Protein AF-A0A371P0A6-F1 (afdb_monomer_lite)

Sequence (62 aa):
MACTFLEIRISKGIELEFIAKRIGIAVDKLDGYEQNTKTMPCSIAVKLCKVYKIASFDQIKF

Radius of gyration: 10.31 Å; chains: 1; bounding box: 24×23×26 Å

InterPro domains:
  IPR001387 Cro/C1-type, helix-turn-helix domain [cd00093] (7-54)
  IPR010982 Lambda repressor-like, DNA-binding domain superfamily [G3DSA:1.10.260.40] (5-60)
  IPR010982 Lambda repressor-like, DNA-binding domain superfamily [SSF47413] (6-54)

Structure (mmCIF, N/CA/C/O backbone):
data_AF-A0A371P0A6-F1
#
_entry.id   AF-A0A371P0A6-F1
#
loop_
_atom_site.group_PDB
_atom_site.id
_atom_site.type_symbol
_atom_site.label_atom_id
_atom_site.label_alt_id
_atom_site.label_comp_id
_atom_site.label_asym_id
_atom_site.label_entity_id
_atom_site.label_seq_id
_atom_site.pdbx_PDB_ins_code
_atom_site.Cartn_x
_atom_site.Cartn_y
_atom_site.Cartn_z
_atom_site.occupancy
_atom_site.B_iso_or_equiv
_atom_site.auth_seq_id
_atom_site.auth_comp_id
_atom_site.auth_asym_id
_atom_site.auth_atom_id
_atom_site.pdbx_PDB_model_num
ATOM 1 N N . MET A 1 1 ? 13.252 -1.113 -12.745 1.00 57.69 1 MET A N 1
ATOM 2 C CA . MET A 1 1 ? 13.581 -1.023 -11.308 1.00 57.69 1 MET A CA 1
ATOM 3 C C . MET A 1 1 ? 12.263 -1.182 -10.570 1.00 57.69 1 MET A C 1
ATOM 5 O O . MET A 1 1 ? 11.375 -0.380 -10.822 1.00 57.69 1 MET A O 1
ATOM 9 N N . ALA A 1 2 ? 12.070 -2.281 -9.840 1.00 68.62 2 ALA A N 1
ATOM 10 C CA . ALA A 1 2 ? 10.826 -2.536 -9.109 1.00 68.62 2 ALA A CA 1
ATOM 11 C C . ALA A 1 2 ? 10.955 -1.961 -7.693 1.00 68.62 2 ALA A C 1
ATOM 13 O O . ALA A 1 2 ? 11.990 -2.181 -7.062 1.00 68.62 2 ALA A O 1
ATOM 14 N N . CYS A 1 3 ? 9.936 -1.243 -7.222 1.00 82.56 3 CYS A N 1
ATOM 15 C CA . CYS A 1 3 ? 9.916 -0.592 -5.910 1.00 82.56 3 CYS A CA 1
ATOM 16 C C . CYS A 1 3 ? 8.761 -1.139 -5.065 1.00 82.56 3 CYS A C 1
ATOM 18 O O . CYS A 1 3 ? 7.724 -1.543 -5.584 1.00 82.56 3 CYS A O 1
ATOM 20 N N . THR A 1 4 ? 8.915 -1.144 -3.752 1.00 87.88 4 THR A N 1
ATOM 21 C CA . THR A 1 4 ? 7.842 -1.460 -2.802 1.00 87.88 4 THR A CA 1
ATOM 22 C C . THR A 1 4 ? 6.939 -0.245 -2.572 1.00 87.88 4 THR A C 1
ATOM 24 O O . THR A 1 4 ? 7.319 0.901 -2.833 1.00 87.88 4 THR A O 1
ATOM 27 N N . PHE A 1 5 ? 5.733 -0.468 -2.039 1.00 87.50 5 PHE A N 1
ATOM 28 C CA . PHE A 1 5 ? 4.830 0.631 -1.677 1.00 87.50 5 PHE A CA 1
ATOM 29 C C . PHE A 1 5 ? 5.431 1.576 -0.626 1.00 87.50 5 PHE A C 1
ATOM 31 O O . PHE A 1 5 ? 5.230 2.786 -0.730 1.00 87.50 5 PHE A O 1
ATOM 38 N N . LEU A 1 6 ? 6.224 1.040 0.309 1.00 89.00 6 LEU A N 1
ATOM 39 C CA . LEU A 1 6 ? 6.968 1.814 1.304 1.00 89.00 6 LEU A CA 1
ATOM 40 C C . LEU A 1 6 ? 7.944 2.795 0.639 1.00 89.00 6 LEU A C 1
ATOM 42 O O . LEU A 1 6 ? 7.919 3.993 0.915 1.00 89.00 6 LEU A O 1
ATOM 46 N N . GLU A 1 7 ? 8.777 2.302 -0.279 1.00 89.06 7 GLU A N 1
ATOM 47 C CA . GLU A 1 7 ? 9.760 3.127 -0.991 1.00 89.06 7 GLU A CA 1
ATOM 48 C C . GLU A 1 7 ? 9.083 4.217 -1.825 1.00 89.06 7 GLU A C 1
ATOM 50 O O . GLU A 1 7 ? 9.529 5.364 -1.837 1.00 89.06 7 GLU A O 1
ATOM 55 N N . ILE A 1 8 ? 7.969 3.887 -2.483 1.00 88.75 8 ILE A N 1
ATOM 56 C CA . ILE A 1 8 ? 7.187 4.854 -3.260 1.00 88.75 8 ILE A CA 1
ATOM 57 C C . ILE A 1 8 ? 6.600 5.937 -2.352 1.00 88.75 8 ILE A C 1
ATOM 59 O O . ILE A 1 8 ? 6.623 7.118 -2.711 1.00 88.75 8 ILE A O 1
ATOM 63 N N . ARG A 1 9 ? 6.087 5.557 -1.179 1.00 90.31 9 ARG A N 1
ATOM 64 C CA . ARG A 1 9 ? 5.539 6.499 -0.202 1.00 90.31 9 ARG A CA 1
ATOM 65 C C . ARG A 1 9 ? 6.607 7.453 0.317 1.00 90.31 9 ARG A C 1
ATOM 67 O O . ARG A 1 9 ? 6.385 8.664 0.291 1.00 90.31 9 ARG A O 1
ATOM 74 N N . ILE A 1 10 ? 7.758 6.917 0.727 1.00 89.50 10 ILE A N 1
ATOM 75 C CA . ILE A 1 10 ? 8.907 7.698 1.208 1.00 89.50 10 ILE A CA 1
ATOM 76 C C . ILE A 1 10 ? 9.407 8.633 0.102 1.00 89.50 10 ILE A C 1
ATOM 78 O O . ILE A 1 10 ? 9.570 9.826 0.338 1.00 89.50 10 ILE A O 1
ATOM 82 N N . SER A 1 11 ? 9.564 8.128 -1.126 1.00 88.94 11 SER A N 1
ATOM 83 C CA . SER A 1 11 ? 10.017 8.921 -2.276 1.00 88.94 11 SER A CA 1
ATOM 84 C C . SER A 1 11 ? 9.066 10.071 -2.622 1.00 88.94 11 SER A C 1
ATOM 86 O O . SER A 1 11 ? 9.517 11.124 -3.068 1.00 88.94 11 SER A O 1
ATOM 88 N N . LYS A 1 12 ? 7.757 9.892 -2.410 1.00 87.50 12 LYS A N 1
ATOM 89 C CA . LYS A 1 12 ? 6.747 10.935 -2.635 1.00 87.50 12 LYS A CA 1
ATOM 90 C C . LYS A 1 12 ? 6.509 11.832 -1.414 1.00 87.50 12 LYS A C 1
ATOM 92 O O . LYS A 1 12 ? 5.753 12.790 -1.541 1.00 87.50 12 LYS A O 1
ATOM 97 N N . GLY A 1 13 ? 7.099 11.522 -0.257 1.00 90.12 13 GLY A N 1
ATOM 98 C CA . GLY A 1 13 ? 6.884 12.260 0.990 1.00 90.12 13 GLY A CA 1
ATOM 99 C C . GLY A 1 13 ? 5.429 12.243 1.472 1.00 90.12 13 GLY A C 1
ATOM 100 O O . GLY A 1 13 ? 4.962 13.230 2.030 1.00 90.12 13 GLY A O 1
ATOM 101 N N . ILE A 1 14 ? 4.685 11.162 1.208 1.00 90.06 14 ILE A N 1
ATOM 102 C CA . ILE A 1 14 ? 3.269 11.067 1.591 1.00 90.06 14 ILE A CA 1
ATOM 103 C C . ILE A 1 14 ? 3.151 10.402 2.964 1.00 90.06 14 ILE A C 1
ATOM 105 O O . ILE A 1 14 ? 3.754 9.359 3.227 1.00 90.06 14 ILE A O 1
ATOM 109 N N . GLU A 1 15 ? 2.328 10.974 3.835 1.00 91.88 15 GLU A N 1
ATOM 110 C CA . GLU A 1 15 ? 2.048 10.389 5.143 1.00 91.88 15 GLU A CA 1
ATOM 111 C C . GLU A 1 15 ? 1.206 9.115 5.033 1.00 91.88 15 GLU A C 1
ATOM 113 O O . GLU A 1 15 ? 0.246 9.032 4.261 1.00 91.88 15 GLU A O 1
ATOM 118 N N . LEU A 1 16 ? 1.548 8.117 5.848 1.00 91.25 16 LEU A N 1
ATOM 119 C CA . LEU A 1 16 ? 0.847 6.835 5.889 1.00 91.25 16 LEU A CA 1
ATOM 120 C C . LEU A 1 16 ? -0.643 7.023 6.231 1.00 91.25 16 LEU A C 1
ATOM 122 O O . LEU A 1 16 ? -1.509 6.415 5.599 1.00 91.25 16 LEU A O 1
ATOM 126 N N . GLU A 1 17 ? -0.948 7.927 7.166 1.00 92.56 17 GLU A N 1
ATOM 127 C CA . GLU A 1 17 ? -2.314 8.254 7.593 1.00 92.56 17 GLU A CA 1
ATOM 128 C C . GLU A 1 17 ? -3.179 8.784 6.450 1.00 92.56 17 GLU A C 1
ATOM 130 O O . GLU A 1 17 ? -4.333 8.376 6.279 1.00 92.56 17 GLU A O 1
ATOM 135 N N . PHE A 1 18 ? -2.608 9.654 5.615 1.00 92.12 18 PHE A N 1
ATOM 136 C CA . PHE A 1 18 ? -3.298 10.200 4.453 1.00 92.12 18 PHE A CA 1
ATOM 137 C C . PHE A 1 18 ? -3.723 9.086 3.491 1.00 92.12 18 PHE A C 1
ATOM 139 O O . PHE A 1 18 ? -4.848 9.075 2.980 1.00 92.12 18 PHE A O 1
ATOM 146 N N . ILE A 1 19 ? -2.842 8.114 3.269 1.00 92.12 19 ILE A N 1
ATOM 147 C CA . ILE A 1 19 ? -3.092 7.002 2.353 1.00 92.12 19 ILE A CA 1
ATOM 148 C C . ILE A 1 19 ? -4.102 6.035 2.943 1.00 92.12 19 ILE A C 1
ATOM 150 O O . ILE A 1 19 ? -5.067 5.696 2.258 1.00 92.12 19 ILE A O 1
ATOM 154 N N . ALA A 1 20 ? -3.929 5.658 4.209 1.00 93.19 20 ALA A N 1
ATOM 155 C CA . ALA A 1 20 ? -4.853 4.807 4.948 1.00 93.19 20 ALA A CA 1
ATOM 156 C C . ALA A 1 20 ? -6.283 5.373 4.896 1.00 93.19 20 ALA A C 1
ATOM 158 O O . ALA A 1 20 ? -7.223 4.664 4.521 1.00 93.19 20 ALA A O 1
ATOM 159 N N . LYS A 1 21 ? -6.434 6.687 5.116 1.00 92.81 21 LYS A N 1
ATOM 160 C CA . LYS A 1 21 ? -7.710 7.404 4.987 1.00 92.81 21 LYS A CA 1
ATOM 161 C C . LYS A 1 21 ? -8.259 7.386 3.558 1.00 92.81 21 LYS A C 1
ATOM 163 O O . LYS A 1 21 ? -9.456 7.184 3.369 1.00 92.81 21 LYS A O 1
ATOM 168 N N . ARG A 1 22 ? -7.411 7.563 2.537 1.00 91.31 22 ARG A N 1
ATOM 169 C CA . ARG A 1 22 ? -7.822 7.551 1.117 1.00 91.31 22 ARG A CA 1
ATOM 170 C C . ARG A 1 22 ? -8.292 6.181 0.636 1.00 91.31 22 ARG A C 1
ATOM 172 O O . ARG A 1 22 ? -9.198 6.119 -0.192 1.00 91.31 22 ARG A O 1
ATOM 179 N N . ILE A 1 23 ? -7.688 5.099 1.122 1.00 90.19 23 ILE A N 1
ATOM 180 C CA . ILE A 1 23 ? -8.052 3.728 0.72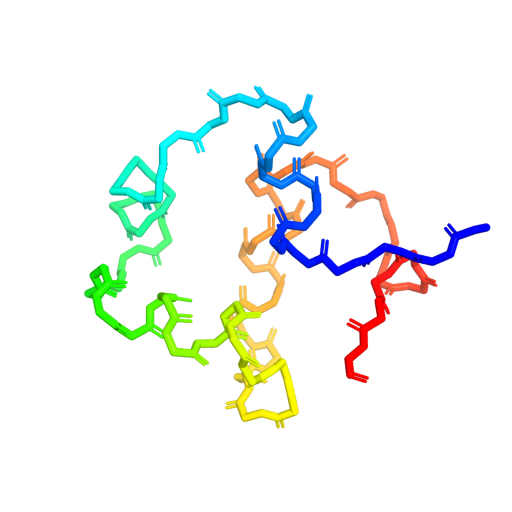7 1.00 90.19 23 ILE A CA 1
ATOM 181 C C . ILE A 1 23 ? -9.094 3.087 1.657 1.00 90.19 23 ILE A C 1
ATOM 183 O O . ILE A 1 23 ? -9.678 2.055 1.293 1.00 90.19 23 ILE A O 1
ATOM 187 N N . GLY A 1 24 ? -9.347 3.716 2.810 1.00 91.56 24 GLY A N 1
ATOM 188 C CA . GLY A 1 24 ? -10.348 3.325 3.799 1.00 91.56 24 GLY A CA 1
ATOM 189 C C . GLY A 1 24 ? -9.914 2.152 4.675 1.00 91.56 24 GLY A C 1
ATOM 190 O O . GLY A 1 24 ? -10.709 1.238 4.884 1.00 91.56 24 GLY A O 1
ATOM 191 N N . ILE A 1 25 ? -8.661 2.133 5.139 1.00 92.31 25 ILE A N 1
ATOM 192 C CA . ILE A 1 25 ? -8.161 1.112 6.075 1.00 92.31 25 ILE A CA 1
ATOM 193 C C . 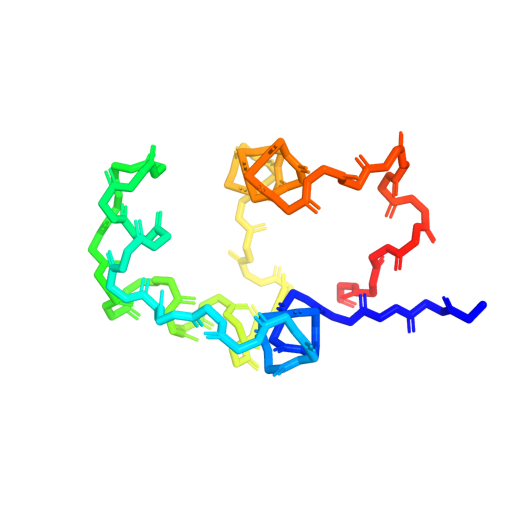ILE A 1 25 ? -7.497 1.751 7.294 1.00 92.31 25 ILE A C 1
ATOM 195 O O . ILE A 1 25 ? -7.133 2.922 7.265 1.00 92.31 25 ILE A O 1
ATOM 199 N N . ALA A 1 26 ? -7.332 0.967 8.360 1.00 93.25 26 ALA A N 1
ATOM 200 C CA . ALA A 1 26 ? -6.580 1.388 9.537 1.00 93.25 26 ALA A CA 1
ATOM 201 C C . ALA A 1 26 ? -5.097 1.603 9.197 1.00 93.25 26 ALA A C 1
ATOM 203 O O . ALA A 1 26 ? -4.518 0.826 8.435 1.00 93.25 26 ALA A O 1
ATOM 204 N N . VAL A 1 27 ? -4.494 2.630 9.796 1.00 92.19 27 VAL A N 1
ATOM 205 C CA . VAL A 1 27 ? -3.084 2.998 9.593 1.00 92.19 27 VAL A CA 1
ATOM 206 C C . VAL A 1 27 ? -2.165 1.831 9.954 1.00 92.19 27 VAL A C 1
ATOM 208 O O . VAL A 1 27 ? -1.339 1.448 9.135 1.00 92.19 27 VAL A O 1
ATOM 211 N N . ASP A 1 28 ? -2.413 1.173 11.087 1.00 91.31 28 ASP A N 1
ATOM 212 C CA . ASP A 1 28 ? -1.634 0.014 11.554 1.00 91.31 28 ASP A CA 1
ATOM 213 C C . ASP A 1 28 ? -1.673 -1.161 10.567 1.00 91.31 28 ASP A C 1
ATOM 215 O O . ASP A 1 28 ? -0.692 -1.879 10.380 1.00 91.31 28 ASP A O 1
ATOM 219 N N . LYS A 1 29 ? -2.812 -1.355 9.884 1.00 90.50 29 LYS A N 1
ATOM 220 C CA . LYS A 1 29 ? -2.928 -2.377 8.833 1.00 90.50 29 LYS A CA 1
ATOM 221 C C . LYS A 1 29 ? -2.108 -2.003 7.607 1.00 90.50 29 LYS A C 1
ATOM 223 O O . LYS A 1 29 ? -1.490 -2.881 7.014 1.00 90.50 29 LYS A O 1
ATOM 228 N N . LEU A 1 30 ? -2.129 -0.729 7.211 1.00 90.44 30 LEU A N 1
ATOM 229 C CA . LEU A 1 30 ? -1.331 -0.259 6.083 1.00 90.44 30 LEU A CA 1
ATOM 230 C C . LEU A 1 30 ? 0.168 -0.374 6.380 1.00 90.44 30 LEU A C 1
ATOM 232 O O . LEU A 1 30 ? 0.902 -0.849 5.519 1.00 90.44 30 LEU A O 1
ATOM 236 N N . ASP A 1 31 ? 0.590 -0.008 7.592 1.00 90.75 31 ASP A N 1
ATOM 237 C CA . ASP A 1 31 ? 1.974 -0.160 8.052 1.00 90.75 31 ASP A CA 1
ATOM 238 C C . ASP A 1 31 ? 2.417 -1.626 7.993 1.00 90.75 31 ASP A C 1
ATOM 240 O O . ASP A 1 31 ? 3.416 -1.954 7.354 1.00 90.75 31 ASP A O 1
ATOM 244 N N . GLY A 1 32 ? 1.601 -2.538 8.535 1.00 90.38 32 GLY A N 1
ATOM 245 C CA . GLY A 1 32 ? 1.872 -3.975 8.473 1.00 90.38 32 GLY A CA 1
ATOM 246 C C . GLY A 1 32 ? 2.028 -4.499 7.041 1.00 90.38 32 GLY A C 1
ATOM 247 O O . GLY A 1 32 ? 2.884 -5.346 6.782 1.00 90.38 32 GLY A O 1
ATOM 248 N N . TYR A 1 33 ? 1.256 -3.970 6.087 1.00 89.25 33 TYR A N 1
ATOM 249 C CA . TYR A 1 33 ? 1.405 -4.331 4.677 1.00 89.25 33 TYR A CA 1
ATOM 250 C C . TYR A 1 33 ? 2.648 -3.720 4.018 1.00 89.25 33 TYR A C 1
ATOM 252 O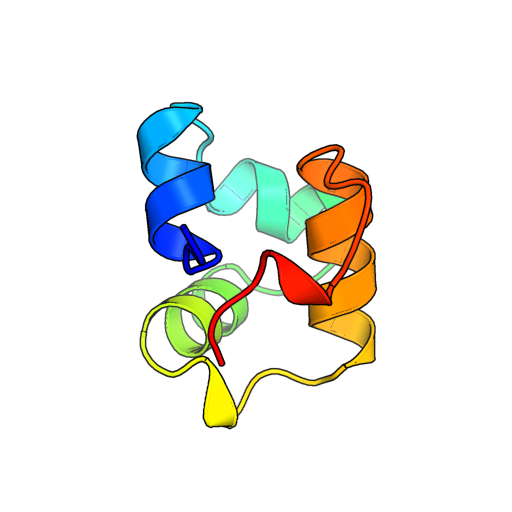 O . TYR A 1 33 ? 3.232 -4.353 3.140 1.00 89.25 33 TYR A O 1
ATOM 260 N N . GLU A 1 34 ? 3.058 -2.511 4.404 1.00 86.00 34 GLU A N 1
ATOM 261 C CA . GLU A 1 34 ? 4.303 -1.907 3.918 1.00 86.00 34 GLU A CA 1
ATOM 262 C C . GLU A 1 34 ? 5.539 -2.652 4.442 1.00 86.00 34 GLU A C 1
ATOM 264 O O . GLU A 1 34 ? 6.478 -2.862 3.675 1.00 86.00 34 GLU A O 1
ATOM 269 N N . GLN A 1 35 ? 5.504 -3.125 5.691 1.00 84.38 35 GLN A N 1
ATOM 270 C CA . GLN A 1 35 ? 6.553 -3.960 6.291 1.00 84.38 35 GLN A CA 1
ATOM 271 C C . GLN A 1 35 ? 6.567 -5.391 5.730 1.00 84.38 35 GLN A C 1
ATOM 273 O O . GLN A 1 35 ? 7.628 -5.999 5.594 1.00 84.38 35 GLN A O 1
ATOM 278 N N . ASN A 1 36 ? 5.394 -5.951 5.407 1.00 81.69 36 ASN A N 1
ATOM 279 C CA . ASN A 1 36 ? 5.261 -7.318 4.905 1.00 81.69 36 ASN A CA 1
ATOM 280 C C . ASN A 1 36 ? 4.316 -7.401 3.700 1.00 81.69 36 ASN A C 1
ATOM 282 O O . ASN A 1 36 ? 3.157 -7.828 3.788 1.00 81.69 36 ASN A O 1
ATOM 286 N N . THR A 1 37 ? 4.854 -7.028 2.542 1.00 75.00 37 THR A N 1
ATOM 287 C CA . THR A 1 37 ? 4.112 -6.846 1.287 1.00 75.00 37 THR A CA 1
ATOM 288 C C . THR A 1 37 ? 3.475 -8.139 0.765 1.00 75.00 37 THR A C 1
ATOM 290 O O . THR A 1 37 ? 2.429 -8.087 0.121 1.00 75.00 37 THR A O 1
ATOM 293 N N . LYS A 1 38 ? 3.998 -9.311 1.155 1.00 76.25 38 LYS A N 1
ATOM 294 C CA . LYS A 1 38 ? 3.428 -10.636 0.841 1.00 76.25 38 LYS A CA 1
ATOM 295 C C . LYS A 1 38 ? 2.055 -10.886 1.459 1.00 76.25 38 LYS A C 1
ATOM 297 O O . LYS A 1 38 ? 1.293 -11.706 0.957 1.00 76.25 38 LYS A O 1
ATOM 302 N N . THR A 1 39 ? 1.745 -10.207 2.561 1.00 80.50 39 THR A N 1
ATOM 303 C CA . THR A 1 39 ? 0.450 -10.327 3.251 1.00 80.50 39 THR A CA 1
ATOM 304 C C . THR A 1 39 ? -0.584 -9.326 2.741 1.00 80.50 39 THR A C 1
ATOM 306 O O . THR A 1 39 ? -1.741 -9.356 3.168 1.00 80.50 39 THR A O 1
ATOM 309 N N . MET A 1 40 ? -0.185 -8.440 1.822 1.00 86.12 40 MET A N 1
ATOM 310 C CA . MET A 1 40 ? -1.041 -7.389 1.298 1.00 86.12 40 MET A CA 1
ATOM 311 C C . MET A 1 40 ? -2.089 -7.975 0.341 1.00 86.12 40 MET A C 1
ATOM 313 O O . MET A 1 40 ? -1.740 -8.571 -0.680 1.00 86.12 40 MET A O 1
ATOM 317 N N . PRO A 1 41 ? -3.391 -7.764 0.598 1.00 88.56 41 PRO A N 1
ATOM 318 C CA . PRO A 1 41 ? -4.426 -8.170 -0.340 1.00 88.56 41 PRO A CA 1
ATOM 319 C C . PRO A 1 41 ? -4.285 -7.424 -1.671 1.00 88.56 41 PRO A C 1
ATOM 321 O O . PRO A 1 41 ? -4.081 -6.207 -1.690 1.00 88.56 41 PRO A O 1
ATOM 324 N N . CYS A 1 42 ? -4.509 -8.116 -2.792 1.00 85.38 42 CYS A N 1
ATOM 325 C CA . CYS A 1 42 ? -4.476 -7.504 -4.127 1.00 85.38 42 CYS A CA 1
ATOM 326 C C . CYS A 1 42 ? -5.408 -6.283 -4.239 1.00 85.38 42 CYS A C 1
ATOM 328 O O . CYS A 1 42 ? -5.068 -5.292 -4.878 1.00 85.38 42 CYS A O 1
ATOM 330 N N . SER A 1 43 ? -6.562 -6.301 -3.565 1.00 89.06 43 SER A N 1
ATOM 331 C CA . SER A 1 43 ? -7.495 -5.168 -3.529 1.00 89.06 43 SER A CA 1
ATOM 332 C C . SER A 1 43 ? -6.890 -3.906 -2.898 1.00 89.06 43 SER A C 1
ATOM 334 O O . SER A 1 43 ? -7.158 -2.798 -3.367 1.00 89.06 43 SER A O 1
ATOM 336 N N . ILE A 1 44 ? -6.053 -4.061 -1.869 1.00 89.56 44 ILE A N 1
ATOM 337 C CA . ILE A 1 44 ? -5.322 -2.961 -1.232 1.00 89.56 44 ILE A CA 1
ATOM 338 C C . ILE A 1 44 ? -4.219 -2.468 -2.156 1.00 89.56 44 ILE A C 1
ATOM 340 O O . ILE A 1 44 ? -4.147 -1.268 -2.413 1.00 89.56 44 ILE A O 1
ATOM 344 N N . ALA A 1 45 ? -3.447 -3.382 -2.741 1.00 88.00 45 ALA A N 1
ATOM 345 C CA . ALA A 1 45 ? -2.415 -3.031 -3.705 1.00 88.00 45 ALA A CA 1
ATOM 346 C C . ALA A 1 45 ? -2.986 -2.223 -4.890 1.00 88.00 45 ALA A C 1
ATOM 348 O O . ALA A 1 45 ? -2.403 -1.219 -5.289 1.00 88.00 45 ALA A O 1
ATOM 349 N N . VAL A 1 46 ? -4.181 -2.568 -5.398 1.00 88.25 46 VAL A N 1
ATOM 350 C CA . VAL A 1 46 ? -4.817 -1.838 -6.516 1.00 88.25 46 VAL A CA 1
ATOM 351 C C . VAL A 1 46 ? -5.186 -0.421 -6.089 1.00 88.25 46 VAL A C 1
ATOM 353 O O . VAL A 1 46 ? -4.976 0.538 -6.837 1.00 88.25 46 VAL A O 1
ATOM 356 N N . LYS A 1 47 ? -5.738 -0.267 -4.882 1.00 90.12 47 LYS A N 1
ATOM 357 C CA . LYS A 1 47 ? -6.064 1.051 -4.328 1.00 90.12 47 LYS A CA 1
ATOM 358 C C . LYS A 1 47 ? -4.803 1.892 -4.125 1.00 90.12 47 LYS A C 1
ATOM 360 O O . LYS A 1 47 ? -4.815 3.069 -4.478 1.00 90.12 47 LYS A O 1
ATOM 365 N N . LEU A 1 48 ? -3.723 1.297 -3.624 1.00 88.94 48 LEU A N 1
ATOM 366 C CA . LEU A 1 48 ? -2.434 1.966 -3.463 1.00 88.94 48 LEU A CA 1
ATOM 367 C C 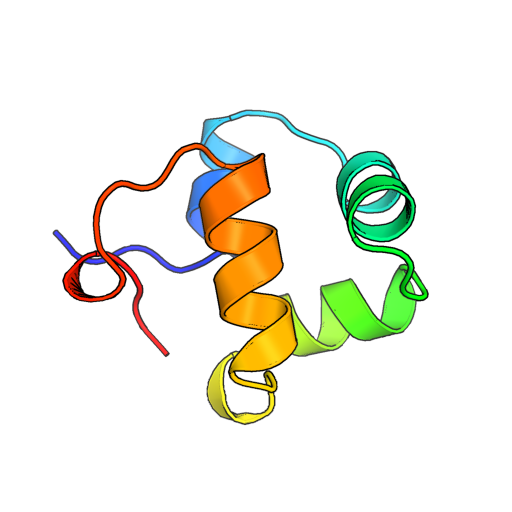. LEU A 1 48 ? -1.867 2.419 -4.810 1.00 88.94 48 LEU A C 1
ATOM 369 O O . LEU A 1 48 ? -1.542 3.594 -4.954 1.00 88.94 48 LEU A O 1
ATOM 373 N N . CYS A 1 49 ? -1.856 1.558 -5.830 1.00 89.00 49 CYS A N 1
ATOM 374 C CA . CYS A 1 49 ? -1.438 1.937 -7.184 1.00 89.00 49 CYS A CA 1
ATOM 375 C C . CYS A 1 49 ? -2.229 3.143 -7.717 1.00 89.00 49 CYS A C 1
ATOM 377 O O . CYS A 1 49 ? -1.638 4.064 -8.281 1.00 89.00 49 CYS A O 1
ATOM 379 N N . LYS A 1 50 ? -3.547 3.202 -7.470 1.00 88.50 50 LYS A N 1
ATOM 380 C CA . LYS A 1 50 ? -4.379 4.363 -7.836 1.00 88.50 50 LYS A CA 1
ATOM 381 C C . LYS A 1 50 ? -3.990 5.634 -7.078 1.00 88.50 50 LYS A C 1
ATOM 383 O O . LYS A 1 50 ? -3.904 6.695 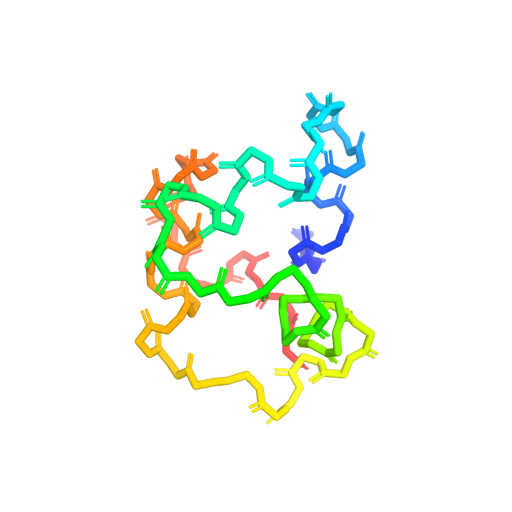-7.692 1.00 88.50 50 LYS A O 1
ATOM 388 N N . VAL A 1 51 ? -3.746 5.545 -5.769 1.00 89.31 51 VAL A N 1
ATOM 389 C CA . VAL A 1 51 ? -3.330 6.697 -4.945 1.00 89.31 51 VAL A CA 1
ATOM 390 C C . VAL A 1 51 ? -1.958 7.211 -5.379 1.00 89.31 51 VAL A C 1
ATOM 392 O O . VAL A 1 51 ? -1.776 8.415 -5.559 1.00 89.31 51 VAL A O 1
ATOM 395 N N . TYR A 1 52 ? -1.014 6.304 -5.614 1.00 87.25 52 TYR A N 1
ATOM 396 C CA . TYR A 1 52 ? 0.353 6.627 -6.013 1.00 87.25 52 TYR A CA 1
ATOM 397 C C . TYR A 1 52 ? 0.504 6.990 -7.497 1.00 87.25 52 TYR A C 1
ATOM 399 O O . TYR A 1 52 ? 1.579 7.455 -7.890 1.00 87.25 52 TYR A O 1
ATOM 407 N N . LYS A 1 53 ? -0.562 6.834 -8.298 1.00 86.00 53 LYS A N 1
ATOM 408 C CA . LYS A 1 53 ? -0.581 6.999 -9.763 1.00 86.00 53 LYS A CA 1
ATOM 409 C C . LYS A 1 53 ? 0.446 6.104 -10.468 1.00 86.00 53 LYS A C 1
ATOM 411 O O . LYS A 1 53 ? 1.189 6.558 -11.334 1.00 86.00 53 LYS A O 1
ATOM 416 N N . ILE A 1 54 ? 0.500 4.838 -10.067 1.00 84.81 54 ILE A N 1
ATOM 417 C CA . ILE A 1 54 ? 1.390 3.831 -10.651 1.00 84.81 54 ILE A CA 1
ATOM 418 C C . ILE A 1 54 ? 0.669 3.178 -11.824 1.00 84.81 54 ILE A C 1
ATOM 420 O O . ILE A 1 54 ? -0.454 2.698 -11.675 1.00 84.81 54 ILE A O 1
ATOM 424 N N . ALA A 1 55 ? 1.316 3.194 -12.990 1.00 75.94 55 ALA A N 1
ATOM 425 C CA . ALA A 1 55 ? 0.712 2.757 -14.244 1.00 75.94 55 ALA A CA 1
ATOM 426 C C . ALA A 1 55 ? 0.613 1.230 -14.370 1.00 75.94 55 ALA A C 1
ATOM 428 O O . ALA A 1 55 ? -0.339 0.746 -14.975 1.00 75.94 55 ALA A O 1
ATOM 429 N N . SER A 1 56 ? 1.558 0.475 -13.792 1.00 74.94 56 SER A N 1
ATOM 430 C CA . SER A 1 56 ? 1.501 -0.990 -13.798 1.00 74.94 56 SER A CA 1
ATOM 431 C C . SER A 1 56 ? 1.949 -1.618 -12.485 1.00 74.94 56 SER A C 1
ATOM 433 O O . SER A 1 56 ? 2.905 -1.167 -11.854 1.00 74.94 56 SER A O 1
ATOM 435 N N . PHE A 1 57 ? 1.284 -2.714 -12.125 1.00 74.31 57 PHE A N 1
ATOM 436 C CA . PHE A 1 57 ? 1.640 -3.571 -10.996 1.00 74.31 57 PHE A CA 1
ATOM 437 C C . PHE A 1 57 ? 3.018 -4.215 -11.137 1.00 74.31 57 PHE A C 1
ATOM 439 O O . PHE A 1 57 ? 3.650 -4.477 -10.123 1.00 74.31 57 PHE A O 1
ATOM 446 N N . ASP A 1 58 ? 3.516 -4.400 -12.362 1.00 74.88 58 ASP A N 1
ATOM 447 C CA . ASP A 1 58 ? 4.860 -4.938 -12.624 1.00 74.88 58 ASP A CA 1
ATOM 448 C C . ASP A 1 58 ? 5.987 -4.051 -12.071 1.00 74.88 58 ASP A C 1
ATOM 450 O O . ASP A 1 58 ? 7.137 -4.475 -11.966 1.00 74.88 58 ASP A O 1
ATOM 454 N N . GLN A 1 59 ? 5.671 -2.801 -11.717 1.00 73.69 59 GLN A N 1
ATOM 455 C CA . GLN A 1 59 ? 6.607 -1.882 -11.072 1.00 73.69 59 GLN A CA 1
ATOM 456 C C . GLN A 1 59 ? 6.668 -2.079 -9.548 1.00 73.69 59 GLN A C 1
ATOM 458 O O . GLN A 1 59 ? 7.563 -1.519 -8.913 1.00 73.69 59 GLN A O 1
ATOM 463 N N . ILE A 1 60 ? 5.749 -2.867 -8.971 1.00 80.75 60 ILE A N 1
ATOM 464 C CA . ILE A 1 60 ? 5.668 -3.152 -7.538 1.00 80.75 60 ILE A CA 1
ATOM 465 C C . ILE A 1 60 ? 6.360 -4.472 -7.206 1.00 80.75 60 ILE A C 1
ATOM 467 O O . ILE A 1 60 ? 6.046 -5.518 -7.773 1.00 80.75 60 ILE A O 1
ATOM 471 N N . LYS A 1 61 ? 7.256 -4.438 -6.220 1.00 78.12 61 LYS A N 1
ATOM 472 C CA . LYS A 1 61 ? 7.843 -5.642 -5.622 1.00 78.12 61 LYS A CA 1
ATOM 473 C C . LYS A 1 61 ? 7.008 -6.086 -4.409 1.00 78.12 61 LYS A C 1
ATOM 475 O O . LYS A 1 61 ? 6.812 -5.281 -3.499 1.00 78.12 61 LYS A O 1
ATOM 480 N N . PHE A 1 62 ? 6.527 -7.335 -4.420 1.00 73.00 62 PHE A N 1
ATOM 481 C CA . PHE A 1 62 ? 5.771 -7.984 -3.331 1.00 73.00 62 PHE A CA 1
ATOM 482 C C . PHE A 1 62 ? 6.634 -8.954 -2.515 1.00 73.00 62 PHE A C 1
ATOM 484 O O . PHE A 1 62 ? 7.586 -9.535 -3.087 1.00 73.00 62 PHE A O 1
#

Secondary structure (DSSP, 8-state):
--B-HHHHHHHHT--HHHHHHHHT--HHHHHHHHH-GGG--HHHHHHHHHHHT-S-GGGB--

pLDDT: mean 86.05, std 7.05, range [57.69, 93.25]

Organism: NCBI:txid2292705

Foldseek 3Di:
DAEALLRLCVVVVHDLVVLCVQLVHDSVVSVVCSVPVVPDDPSSVVSSCVVSVPPDP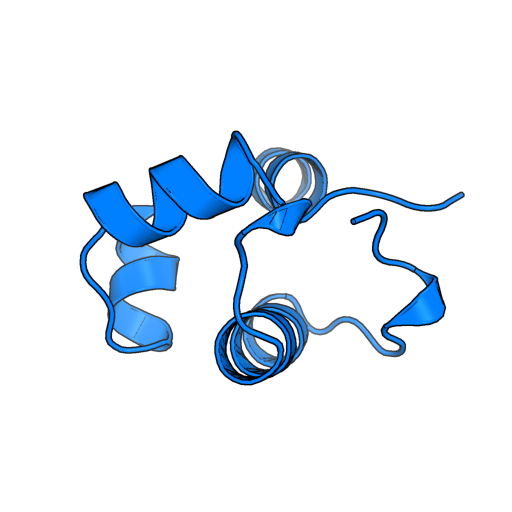VSHDD